Protein AF-A0A6V7IAM5-F1 (afdb_monomer_lite)

Radius of gyration: 15.53 Å; chains: 1; bounding box: 30×33×35 Å

Secondary structure (DSSP, 8-state):
-HHHHHIIIIIHHHH-HHHHHHS---------S-TTSSHHHHHHHHHHHTTPPP----HHHHTTTS-HHHHHHHHHHHH--

Organism: NCBI:txid1563983

Structure (mmCIF, N/CA/C/O backbone):
data_AF-A0A6V7IAM5-F1
#
_entry.id   AF-A0A6V7IAM5-F1
#
loop_
_atom_site.group_PDB
_atom_site.id
_atom_site.type_symbol
_atom_site.label_atom_id
_atom_site.label_alt_id
_atom_site.label_comp_id
_atom_site.label_asym_id
_atom_site.label_entity_id
_atom_site.label_seq_id
_atom_site.pdbx_PDB_ins_code
_atom_site.Cartn_x
_atom_site.Cartn_y
_atom_site.Cartn_z
_atom_site.occupancy
_atom_site.B_iso_or_equiv
_atom_site.auth_seq_id
_atom_site.auth_comp_id
_atom_site.auth_asym_id
_atom_site.auth_atom_id
_atom_site.pdbx_PDB_model_num
ATOM 1 N N . ASP A 1 1 ? -6.231 -8.753 17.020 1.00 83.56 1 ASP A N 1
ATOM 2 C CA . ASP A 1 1 ? -6.239 -9.453 15.716 1.00 83.56 1 ASP A CA 1
ATOM 3 C C . ASP A 1 1 ? -5.531 -8.575 14.678 1.00 83.56 1 ASP A C 1
ATOM 5 O O . ASP A 1 1 ? -5.648 -7.357 14.764 1.00 83.56 1 ASP A O 1
ATOM 9 N N . ILE A 1 2 ? -4.779 -9.144 13.730 1.00 86.00 2 ILE A N 1
ATOM 10 C CA . ILE A 1 2 ? -4.013 -8.378 12.724 1.00 86.00 2 ILE A CA 1
ATOM 11 C C . ILE A 1 2 ? -4.927 -7.537 11.826 1.00 86.00 2 ILE A C 1
ATOM 13 O O . ILE A 1 2 ? -4.556 -6.442 11.419 1.00 86.00 2 ILE A O 1
ATOM 17 N N . ARG A 1 3 ? -6.146 -8.019 11.559 1.00 88.19 3 ARG A N 1
ATOM 18 C CA . ARG A 1 3 ? -7.145 -7.313 10.741 1.00 88.19 3 ARG A CA 1
ATOM 19 C C . ARG A 1 3 ? -7.534 -5.971 11.355 1.00 88.19 3 ARG A C 1
ATOM 21 O O . ARG A 1 3 ? -7.613 -4.976 10.645 1.00 88.19 3 ARG A O 1
ATOM 28 N N . GLN A 1 4 ? -7.716 -5.949 12.672 1.00 90.44 4 GLN A N 1
ATOM 29 C CA . GLN A 1 4 ? -8.055 -4.738 13.413 1.00 90.44 4 GLN A CA 1
ATOM 30 C C . GLN A 1 4 ? -6.893 -3.741 13.403 1.00 90.44 4 GLN A C 1
ATOM 32 O O . GLN A 1 4 ? -7.103 -2.571 13.113 1.00 90.44 4 GLN A O 1
ATOM 37 N N . LEU A 1 5 ? -5.663 -4.226 13.610 1.00 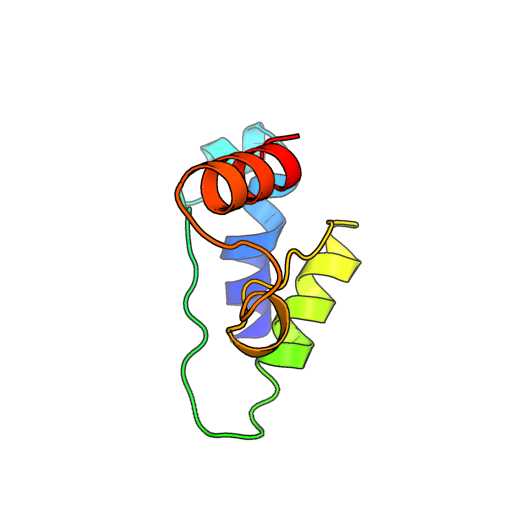89.50 5 LEU A N 1
ATOM 38 C CA . LEU A 1 5 ? -4.458 -3.393 13.565 1.00 89.50 5 LEU A CA 1
ATOM 39 C C . LEU A 1 5 ? -4.253 -2.755 12.180 1.00 89.50 5 LEU A C 1
ATOM 41 O O . LEU A 1 5 ? -3.880 -1.594 12.056 1.00 89.50 5 LEU A O 1
ATOM 45 N N . VAL A 1 6 ? -4.518 -3.520 11.120 1.00 91.00 6 VAL A N 1
ATOM 46 C CA . VAL A 1 6 ? -4.441 -3.041 9.736 1.00 91.00 6 VAL A CA 1
ATOM 47 C C . VAL A 1 6 ? -5.518 -1.999 9.457 1.00 91.00 6 VAL A C 1
ATOM 49 O O . VAL A 1 6 ? -5.228 -1.003 8.804 1.00 91.00 6 VAL A O 1
ATOM 52 N N . ALA A 1 7 ? -6.740 -2.187 9.957 1.00 89.62 7 ALA A N 1
ATOM 53 C CA . ALA A 1 7 ? -7.784 -1.178 9.820 1.00 89.62 7 ALA A CA 1
ATOM 54 C C . ALA A 1 7 ? -7.407 0.118 10.555 1.00 89.62 7 ALA A C 1
ATOM 56 O O . ALA A 1 7 ? -7.514 1.205 9.992 1.00 89.62 7 ALA A O 1
ATOM 57 N N . GLU A 1 8 ? -6.886 0.003 11.773 1.00 88.88 8 GLU A N 1
ATOM 58 C CA . GLU A 1 8 ? -6.499 1.147 12.596 1.00 88.88 8 GLU A CA 1
ATOM 59 C C . GLU A 1 8 ? -5.333 1.946 12.004 1.00 88.88 8 GLU A C 1
ATOM 61 O O . GLU A 1 8 ? -5.356 3.173 12.025 1.00 88.88 8 GLU A O 1
ATOM 66 N N . TYR A 1 9 ? -4.339 1.273 11.421 1.00 89.50 9 TYR A N 1
ATOM 67 C CA . TYR A 1 9 ? -3.161 1.945 10.867 1.00 89.50 9 TYR A CA 1
ATOM 68 C C . TYR A 1 9 ? -3.276 2.319 9.391 1.00 89.50 9 TYR A C 1
ATOM 70 O O . TYR A 1 9 ? -2.678 3.311 8.980 1.00 89.50 9 TYR A O 1
ATOM 78 N N . CYS A 1 10 ? -4.005 1.550 8.580 1.00 89.56 10 CYS A N 1
ATOM 79 C CA . CYS A 1 10 ? -4.085 1.790 7.139 1.00 89.56 10 CYS A CA 1
ATOM 80 C C . CYS A 1 10 ? -5.387 2.471 6.712 1.00 89.56 10 CYS A C 1
ATOM 82 O O . CYS A 1 10 ? -5.373 3.176 5.709 1.00 89.56 10 CYS A O 1
ATOM 84 N N . ILE A 1 11 ? -6.500 2.251 7.422 1.00 90.25 11 ILE A N 1
ATOM 85 C CA . ILE A 1 11 ? -7.834 2.680 6.971 1.00 90.25 11 ILE A CA 1
ATOM 86 C C . ILE A 1 11 ? -8.301 3.920 7.735 1.00 90.25 11 ILE A C 1
ATOM 88 O O . ILE A 1 11 ? -8.604 4.942 7.121 1.00 90.25 11 ILE A O 1
ATOM 92 N N . LEU A 1 12 ? -8.308 3.874 9.071 1.00 89.38 12 LEU A N 1
ATOM 93 C CA . LEU A 1 12 ? -8.807 4.975 9.907 1.00 89.38 12 LEU A CA 1
ATOM 94 C C . LEU A 1 12 ? -8.133 6.335 9.642 1.00 89.38 12 LEU A C 1
ATOM 96 O O . LEU A 1 12 ? -8.860 7.329 9.557 1.00 89.38 12 LEU A O 1
ATOM 100 N 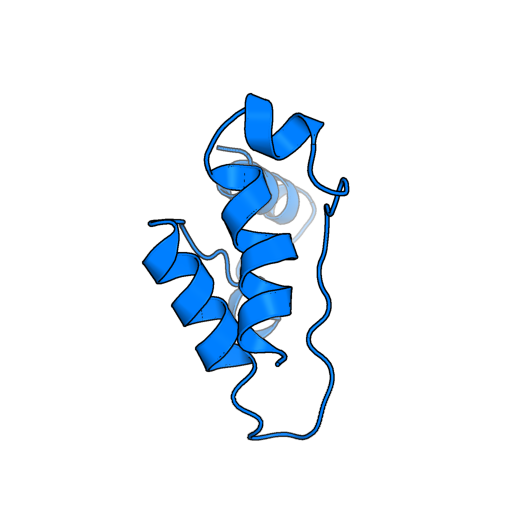N . PRO A 1 13 ? -6.803 6.432 9.432 1.00 87.19 13 PRO A N 1
ATOM 101 C CA . PRO A 1 13 ? -6.155 7.722 9.190 1.00 87.19 13 PRO A CA 1
ATOM 102 C C . PRO A 1 13 ? -6.577 8.388 7.874 1.00 87.19 13 PRO A C 1
ATOM 104 O O . PRO A 1 13 ? -6.321 9.576 7.685 1.00 87.19 13 PRO A O 1
ATOM 107 N N . LEU A 1 14 ? -7.196 7.632 6.961 1.00 85.50 14 LEU A N 1
ATOM 108 C CA . LEU A 1 14 ? -7.676 8.106 5.664 1.00 85.50 14 LEU A CA 1
ATOM 109 C C . LEU A 1 14 ? -9.185 8.396 5.655 1.00 85.50 14 LEU A C 1
ATOM 111 O O . LEU A 1 14 ? -9.684 8.933 4.673 1.00 85.50 14 LEU A O 1
ATOM 115 N N . ALA A 1 15 ? -9.909 8.080 6.736 1.00 84.19 15 ALA A N 1
ATOM 116 C CA . ALA A 1 15 ? -11.361 8.228 6.789 1.00 84.19 15 ALA A CA 1
ATOM 117 C C . ALA A 1 15 ? -11.818 9.688 6.963 1.00 84.19 15 ALA A C 1
ATOM 119 O O . ALA A 1 15 ? -12.734 10.145 6.283 1.00 84.19 15 ALA A O 1
ATOM 120 N N . THR A 1 16 ? -11.233 10.439 7.902 1.00 84.75 16 THR A N 1
ATOM 121 C CA . THR A 1 16 ? -11.613 11.840 8.183 1.00 84.75 16 THR A CA 1
ATOM 122 C C . THR A 1 16 ? -10.470 12.575 8.879 1.00 84.75 16 THR A C 1
ATOM 124 O O . THR A 1 16 ? -9.724 11.970 9.646 1.00 84.75 16 THR A O 1
ATOM 127 N N . GLU A 1 17 ? -10.359 13.893 8.690 1.00 82.94 17 GLU A N 1
ATOM 128 C CA . GLU A 1 17 ? -9.311 14.714 9.320 1.00 82.94 17 GLU A CA 1
ATOM 129 C C . GLU A 1 17 ? -9.313 14.635 10.853 1.00 82.94 17 GLU A C 1
ATOM 131 O O . GLU A 1 17 ? -8.253 14.513 11.463 1.00 82.94 17 GLU A O 1
ATOM 136 N N . ASN A 1 18 ? -10.492 14.607 11.480 1.00 85.81 18 ASN A N 1
ATOM 137 C CA . ASN A 1 18 ? -10.622 14.459 12.934 1.00 85.81 18 ASN A CA 1
ATOM 138 C C . ASN A 1 18 ? -10.038 13.131 13.439 1.00 85.81 18 ASN A C 1
ATOM 140 O O . ASN A 1 18 ? -9.349 13.103 14.455 1.00 85.81 18 ASN A O 1
ATOM 144 N N . ILE A 1 19 ? -10.284 12.040 12.706 1.00 83.69 19 ILE A N 1
ATOM 145 C CA . ILE A 1 19 ? -9.770 10.704 13.035 1.00 83.69 19 ILE A CA 1
ATOM 146 C C . ILE A 1 19 ? -8.264 10.647 12.771 1.00 83.69 19 ILE A C 1
ATOM 148 O O . ILE A 1 19 ? -7.516 10.039 13.529 1.00 83.69 19 ILE A O 1
ATOM 152 N N . ARG A 1 20 ? -7.790 11.334 11.730 1.00 82.50 20 ARG A N 1
ATOM 153 C CA . ARG A 1 20 ? -6.364 11.450 11.421 1.00 82.50 20 ARG A CA 1
ATOM 154 C C . ARG A 1 20 ? -5.581 12.196 12.503 1.00 82.50 20 ARG A C 1
ATOM 156 O O . ARG A 1 20 ? -4.424 11.863 12.729 1.00 82.50 20 ARG A O 1
ATOM 163 N N . LEU A 1 21 ? -6.189 13.189 13.153 1.00 83.81 21 LEU A N 1
ATOM 164 C CA . LEU A 1 21 ? -5.579 13.929 14.263 1.00 83.81 21 LEU A CA 1
ATOM 165 C C . LEU A 1 21 ? -5.546 13.120 15.567 1.00 83.81 21 LEU A C 1
ATOM 167 O O . LEU A 1 21 ? -4.637 13.313 16.370 1.00 83.81 21 LEU A O 1
ATOM 171 N N . SER A 1 22 ? -6.518 12.230 15.779 1.00 82.19 22 SER A N 1
ATOM 172 C CA . SER A 1 22 ? -6.584 11.372 16.969 1.00 82.19 22 SER A CA 1
ATOM 173 C C . SER A 1 22 ? -5.853 10.035 16.814 1.00 82.19 22 SER A C 1
ATOM 175 O O . SER A 1 22 ? -5.537 9.399 17.818 1.00 82.19 22 SER A O 1
ATOM 177 N N . SER A 1 23 ? -5.569 9.610 15.582 1.00 80.50 23 SER A N 1
ATOM 178 C CA . SER A 1 23 ? -4.862 8.363 15.276 1.00 80.50 23 SER A CA 1
ATOM 179 C C . SER A 1 23 ? -3.343 8.567 15.213 1.00 80.50 23 SER A C 1
ATOM 181 O O . SER A 1 23 ? -2.870 9.653 14.868 1.00 80.50 23 SER A O 1
ATOM 183 N N . PRO A 1 24 ? -2.538 7.526 15.491 1.00 76.88 24 PRO A N 1
ATOM 184 C CA . PRO A 1 24 ? -1.091 7.600 15.324 1.00 76.88 24 PRO A CA 1
ATOM 185 C C . PRO A 1 24 ? -0.707 7.926 13.872 1.00 76.88 24 PRO A C 1
ATOM 187 O O . PRO A 1 24 ? -1.281 7.391 12.922 1.00 76.88 24 PRO A O 1
ATOM 190 N N . LEU A 1 25 ? 0.302 8.790 13.694 1.00 78.31 25 LEU A N 1
ATOM 191 C CA . LEU A 1 25 ? 0.805 9.190 12.376 1.00 78.31 25 LEU A CA 1
ATOM 192 C C . LEU A 1 25 ? 1.601 8.047 11.730 1.00 78.31 25 LEU A C 1
ATOM 194 O O . LEU A 1 25 ? 2.833 8.025 11.746 1.00 78.31 25 LEU A O 1
ATOM 198 N N . VAL A 1 26 ? 0.889 7.091 11.142 1.00 84.38 26 VAL A N 1
ATOM 199 C CA . VAL A 1 26 ? 1.483 5.978 10.404 1.00 84.38 26 VAL A CA 1
ATOM 200 C C . VAL A 1 26 ? 1.631 6.372 8.938 1.00 84.38 26 VAL A C 1
ATOM 202 O O . VAL A 1 26 ? 0.653 6.608 8.235 1.00 84.38 26 VAL A O 1
ATOM 205 N N . ARG A 1 27 ? 2.880 6.469 8.469 1.00 84.50 27 ARG A N 1
ATOM 206 C CA . ARG A 1 27 ? 3.200 6.766 7.058 1.00 84.50 27 ARG A CA 1
ATOM 207 C C . ARG A 1 27 ? 3.553 5.536 6.235 1.00 84.50 27 ARG A C 1
ATOM 209 O O . ARG A 1 27 ? 3.470 5.578 5.013 1.00 84.50 27 ARG A O 1
ATOM 216 N N . SER A 1 28 ? 3.975 4.462 6.889 1.00 89.56 28 SER A N 1
ATOM 217 C CA . SER A 1 28 ? 4.368 3.220 6.237 1.00 89.56 28 SER A CA 1
ATOM 218 C C . SER A 1 28 ? 4.084 2.032 7.147 1.00 89.56 28 SER A C 1
ATOM 220 O O . SER A 1 28 ? 4.195 2.123 8.369 1.00 89.56 28 SER A O 1
ATOM 222 N N . VAL A 1 29 ? 3.710 0.908 6.536 1.00 91.06 29 VAL A N 1
ATOM 223 C CA . VAL A 1 29 ? 3.424 -0.355 7.225 1.00 91.06 29 VAL A CA 1
ATOM 224 C C . VAL A 1 29 ? 4.181 -1.475 6.522 1.00 91.06 29 VAL A C 1
ATOM 226 O O . VAL A 1 29 ? 4.161 -1.573 5.295 1.00 91.06 29 VAL A O 1
ATOM 229 N N . LEU A 1 30 ? 4.844 -2.335 7.298 1.00 92.75 30 LEU A N 1
ATOM 230 C CA . LEU A 1 30 ? 5.546 -3.516 6.798 1.00 92.75 30 LEU A CA 1
ATOM 231 C C . LEU A 1 30 ? 4.786 -4.794 7.173 1.00 92.75 30 LEU A C 1
ATOM 233 O O . LEU A 1 30 ? 4.593 -5.089 8.349 1.00 92.75 30 LEU A O 1
ATOM 237 N N . LEU A 1 31 ? 4.425 -5.599 6.170 1.00 92.12 31 LEU A N 1
ATOM 238 C CA . LEU A 1 31 ? 3.796 -6.910 6.363 1.00 92.12 31 LEU A CA 1
ATOM 239 C C . LEU A 1 31 ? 4.843 -8.038 6.259 1.00 92.12 31 LEU A C 1
ATOM 241 O O . LEU A 1 31 ? 5.176 -8.524 5.172 1.00 92.12 31 LEU A O 1
ATOM 245 N N . ALA A 1 32 ? 5.370 -8.483 7.400 1.00 93.06 32 ALA A N 1
ATOM 246 C CA . ALA A 1 32 ? 6.353 -9.569 7.499 1.00 93.06 32 ALA A CA 1
ATOM 247 C C . ALA A 1 32 ? 5.700 -10.929 7.834 1.00 93.06 32 ALA A C 1
ATOM 249 O O . ALA A 1 32 ? 4.551 -10.989 8.250 1.00 93.06 32 ALA A O 1
ATOM 250 N N . GLY A 1 33 ? 6.394 -12.043 7.557 1.00 92.56 33 GLY A N 1
ATOM 251 C CA . GLY A 1 33 ? 5.851 -13.405 7.727 1.00 92.56 33 GLY A CA 1
ATOM 252 C C . GLY A 1 33 ? 6.218 -14.397 6.607 1.00 92.56 33 GLY A C 1
ATOM 253 O O . GLY A 1 33 ? 6.848 -14.002 5.620 1.00 92.56 33 GLY A O 1
ATOM 254 N N . PRO A 1 34 ? 5.822 -15.672 6.729 1.00 95.00 34 PRO A N 1
ATOM 255 C CA . PRO A 1 34 ? 6.134 -16.719 5.757 1.00 95.00 34 PRO A CA 1
ATOM 256 C C . PRO A 1 34 ? 5.437 -16.508 4.402 1.00 95.00 34 PRO A C 1
ATOM 258 O O . PRO A 1 34 ? 4.476 -15.739 4.268 1.00 95.00 34 PRO A O 1
ATOM 261 N N . ARG A 1 35 ? 5.931 -17.204 3.370 1.00 92.25 35 ARG A N 1
ATOM 262 C CA . ARG A 1 35 ? 5.266 -17.260 2.058 1.00 92.25 35 ARG A CA 1
ATOM 263 C C . ARG A 1 35 ? 3.894 -17.927 2.214 1.00 92.25 35 ARG A C 1
ATOM 265 O O . ARG A 1 35 ? 3.760 -18.877 2.971 1.00 92.25 35 ARG A O 1
ATOM 272 N N . GLY A 1 36 ? 2.880 -17.408 1.522 1.00 91.12 36 GLY A N 1
ATOM 273 C CA . GLY A 1 36 ? 1.504 -17.922 1.609 1.00 91.12 36 GLY A CA 1
ATOM 274 C C . GLY A 1 36 ? 0.659 -17.364 2.762 1.00 91.12 36 GLY A C 1
ATOM 275 O O . GLY A 1 36 ? -0.540 -17.602 2.785 1.00 91.12 36 GLY A O 1
ATOM 276 N N . GLY A 1 37 ? 1.214 -16.542 3.661 1.00 89.81 37 GLY A N 1
ATOM 277 C CA . GLY A 1 37 ? 0.476 -15.948 4.790 1.00 89.81 37 GLY A CA 1
ATOM 278 C C . GLY A 1 37 ? -0.534 -14.843 4.434 1.00 89.81 37 GLY A C 1
ATOM 279 O O . GLY A 1 37 ? -0.810 -13.988 5.265 1.00 89.81 37 GLY A O 1
ATOM 280 N N . GLY A 1 38 ? -1.022 -14.770 3.191 1.00 92.25 38 GLY A N 1
ATOM 281 C CA . GLY A 1 38 ? -2.074 -13.821 2.796 1.00 92.25 38 GLY A CA 1
ATOM 282 C C . GLY A 1 38 ? -1.675 -12.340 2.726 1.00 92.25 38 GLY A C 1
ATOM 283 O O . GLY A 1 38 ? -2.529 -11.493 2.499 1.00 92.25 38 GLY A O 1
ATOM 284 N N . LYS A 1 39 ? -0.390 -11.989 2.853 1.00 93.75 39 LYS A N 1
ATOM 285 C CA . LYS A 1 39 ? 0.071 -10.583 2.860 1.00 93.75 39 LYS A CA 1
ATOM 286 C C . LYS A 1 39 ? -0.393 -9.777 1.646 1.00 93.75 39 LYS A C 1
ATOM 288 O O . LYS A 1 39 ? -0.875 -8.662 1.794 1.00 93.75 39 LYS A O 1
ATOM 293 N N . LYS A 1 40 ? -0.270 -10.355 0.443 1.00 92.56 40 LYS A N 1
ATOM 294 C CA . LYS A 1 40 ? -0.710 -9.707 -0.802 1.00 92.56 40 LYS A CA 1
ATOM 295 C C . LYS A 1 40 ? -2.230 -9.519 -0.821 1.00 92.56 40 LYS A C 1
ATOM 297 O O . LYS A 1 40 ? -2.704 -8.460 -1.206 1.00 92.56 40 LYS A O 1
ATOM 302 N N . MET A 1 41 ? -2.978 -10.518 -0.348 1.00 93.88 41 MET A N 1
ATOM 303 C CA . MET A 1 41 ? -4.435 -10.432 -0.206 1.00 93.88 41 MET A CA 1
ATOM 304 C C . MET A 1 41 ? -4.835 -9.300 0.744 1.00 93.88 41 MET A C 1
ATOM 306 O O . MET A 1 41 ? -5.759 -8.555 0.447 1.00 93.88 41 MET A O 1
ATOM 310 N N . LEU A 1 42 ? -4.111 -9.135 1.851 1.00 93.25 42 LEU A N 1
ATOM 311 C CA . LEU A 1 42 ? -4.383 -8.095 2.837 1.00 93.25 42 LEU A CA 1
ATOM 312 C C . LEU A 1 42 ? -4.140 -6.684 2.276 1.00 93.25 42 LEU A C 1
ATOM 314 O O . LEU A 1 42 ? -4.955 -5.800 2.510 1.00 93.25 42 LEU A O 1
ATOM 318 N N . VAL A 1 43 ? -3.094 -6.490 1.464 1.00 93.56 43 VAL A N 1
ATOM 319 C CA . VAL A 1 43 ? -2.882 -5.224 0.732 1.00 93.56 43 VAL A CA 1
ATOM 320 C C . VAL A 1 43 ? -4.053 -4.930 -0.210 1.00 93.56 43 VAL A C 1
ATOM 322 O O . VAL A 1 43 ? -4.596 -3.830 -0.182 1.00 93.56 43 VAL A O 1
ATOM 325 N N . HIS A 1 44 ? -4.492 -5.913 -1.003 1.00 94.38 44 HIS A N 1
ATOM 326 C CA . HIS A 1 44 ? -5.634 -5.727 -1.904 1.00 94.38 44 HIS A CA 1
ATOM 327 C C . HIS A 1 44 ? -6.946 -5.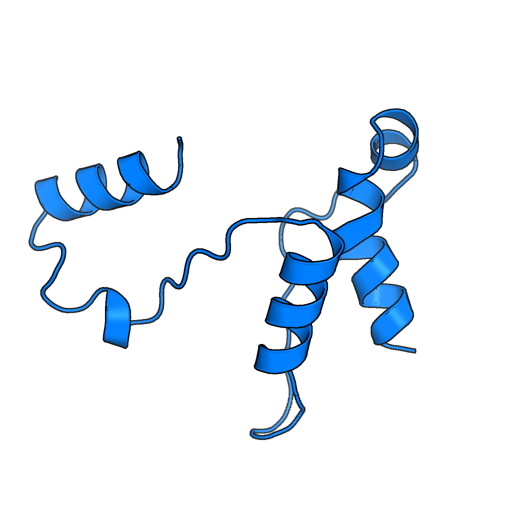450 -1.159 1.00 94.38 44 HIS A C 1
ATOM 329 O O . HIS A 1 44 ? -7.736 -4.629 -1.619 1.00 94.38 44 HIS A O 1
ATOM 335 N N . ALA A 1 45 ? -7.170 -6.093 -0.011 1.00 94.12 45 ALA A N 1
ATOM 336 C CA . ALA A 1 45 ? -8.343 -5.846 0.821 1.00 94.12 45 ALA A CA 1
ATOM 337 C C . ALA A 1 45 ? -8.375 -4.398 1.331 1.00 94.12 45 ALA A C 1
ATOM 339 O O . ALA A 1 45 ? -9.399 -3.739 1.207 1.00 94.12 45 ALA A O 1
ATOM 340 N N . VAL A 1 46 ? -7.240 -3.873 1.809 1.00 93.06 46 VAL A N 1
ATOM 341 C CA . VAL A 1 46 ? -7.119 -2.467 2.237 1.00 93.06 46 VAL A CA 1
ATOM 342 C C . VAL A 1 46 ? -7.402 -1.505 1.082 1.00 93.06 46 VAL A C 1
ATOM 344 O O . VAL A 1 46 ? -8.166 -0.560 1.252 1.00 93.06 46 VAL A O 1
ATOM 347 N N . CYS A 1 47 ? -6.833 -1.749 -0.104 1.00 93.69 47 CYS A N 1
ATOM 348 C CA . CYS A 1 47 ? -7.105 -0.912 -1.277 1.00 93.69 47 CYS A CA 1
ATOM 349 C C . CYS A 1 47 ? -8.580 -0.949 -1.690 1.00 93.69 47 CYS A C 1
ATOM 351 O O . CYS A 1 47 ? -9.125 0.082 -2.068 1.00 93.69 47 CYS A O 1
ATOM 353 N N . THR A 1 48 ? -9.217 -2.118 -1.602 1.00 94.12 48 THR A N 1
ATOM 354 C CA . THR A 1 48 ? -10.641 -2.284 -1.929 1.00 94.12 48 THR A CA 1
ATOM 355 C C . THR A 1 48 ? -11.518 -1.506 -0.953 1.00 94.12 48 THR A C 1
ATOM 357 O O . THR A 1 48 ? -12.398 -0.775 -1.392 1.00 94.12 48 THR A O 1
ATOM 360 N N . GLU A 1 49 ? -11.238 -1.603 0.347 1.00 92.06 49 GLU A N 1
ATOM 361 C CA . GLU A 1 49 ? -12.008 -0.915 1.391 1.00 92.06 49 GLU A CA 1
ATOM 362 C C . GLU A 1 49 ? -11.902 0.611 1.283 1.00 92.06 49 GLU A C 1
ATOM 364 O O . GLU A 1 49 ? -12.872 1.332 1.492 1.00 92.06 49 GLU A O 1
ATOM 369 N N . LEU A 1 50 ? -10.723 1.110 0.912 1.00 90.88 50 LEU A N 1
ATOM 370 C CA . LEU A 1 50 ? -10.470 2.540 0.741 1.00 90.88 50 LEU A CA 1
ATOM 371 C C . LEU A 1 50 ? -10.865 3.080 -0.639 1.00 90.88 50 LEU A C 1
ATOM 373 O O . LEU A 1 50 ? -10.755 4.283 -0.867 1.00 90.88 50 LEU A O 1
ATOM 377 N N . GLY A 1 51 ? -11.235 2.215 -1.590 1.00 91.44 51 GLY A N 1
ATOM 378 C CA . GLY A 1 51 ? -11.367 2.602 -2.998 1.00 91.44 51 GLY A CA 1
ATOM 379 C C . GLY A 1 51 ? -10.072 3.184 -3.588 1.00 91.44 51 GLY A C 1
ATOM 380 O O . GLY A 1 51 ? -10.117 4.014 -4.494 1.00 91.44 51 GLY A O 1
ATOM 381 N N . ALA A 1 52 ? -8.913 2.794 -3.050 1.00 90.69 52 ALA A N 1
ATOM 382 C CA . ALA A 1 52 ? -7.620 3.381 -3.376 1.00 90.69 52 ALA A CA 1
ATOM 383 C C . ALA A 1 52 ? -6.938 2.677 -4.558 1.00 90.69 52 ALA A C 1
ATOM 385 O O . ALA A 1 52 ? -7.092 1.473 -4.780 1.00 90.69 52 ALA A O 1
ATOM 386 N N . VAL A 1 53 ? -6.104 3.422 -5.286 1.00 90.38 53 VAL A N 1
ATOM 387 C CA . VAL A 1 53 ? -5.294 2.881 -6.385 1.00 90.38 53 VAL A CA 1
ATOM 388 C C . VAL A 1 53 ? -4.026 2.233 -5.829 1.00 90.38 53 VAL A C 1
ATOM 390 O O . VAL A 1 53 ? -3.228 2.876 -5.149 1.00 90.38 53 VAL A O 1
ATOM 393 N N . LEU A 1 54 ? -3.821 0.951 -6.139 1.00 91.06 54 LEU A N 1
ATOM 394 C CA . LEU A 1 54 ? -2.601 0.228 -5.783 1.00 91.06 54 LEU A CA 1
ATOM 395 C C . LEU A 1 54 ? -1.511 0.451 -6.839 1.00 91.06 54 LEU A C 1
ATOM 397 O O . LEU A 1 54 ? -1.648 0.009 -7.980 1.00 91.06 54 LEU A O 1
ATOM 401 N N . PHE A 1 55 ? -0.389 1.045 -6.433 1.00 90.56 55 PHE A N 1
ATOM 402 C CA . PHE A 1 55 ? 0.816 1.144 -7.258 1.00 90.56 55 PHE A CA 1
ATOM 403 C C . PHE A 1 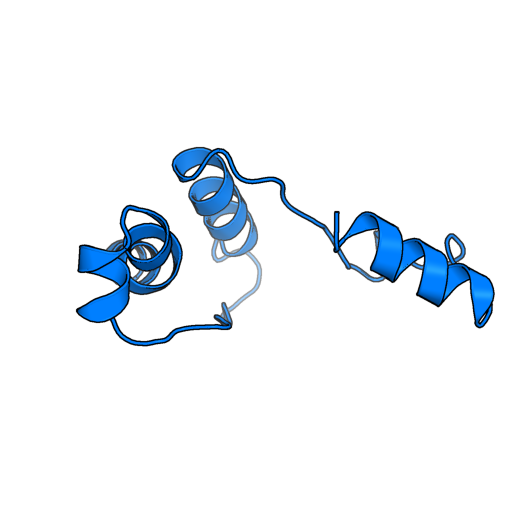55 ? 1.785 -0.005 -6.938 1.00 90.56 55 PHE A C 1
ATOM 405 O O . PHE A 1 55 ? 2.397 -0.041 -5.871 1.00 90.56 55 PHE A O 1
ATOM 412 N N . ASP A 1 56 ? 1.935 -0.956 -7.864 1.00 89.44 56 ASP A N 1
ATOM 413 C CA .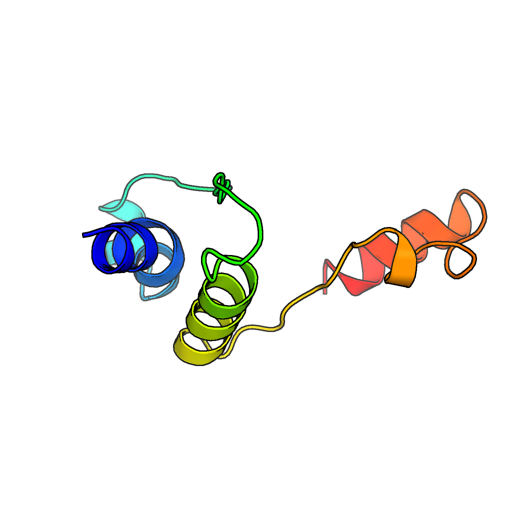 ASP A 1 56 ? 2.848 -2.097 -7.715 1.00 89.44 56 ASP A CA 1
ATOM 414 C C . ASP A 1 56 ? 4.254 -1.761 -8.245 1.00 89.44 56 ASP A C 1
ATOM 416 O O . ASP A 1 56 ? 4.492 -1.729 -9.455 1.00 89.44 56 ASP A O 1
ATOM 420 N N . ILE A 1 57 ? 5.185 -1.550 -7.308 1.00 88.19 57 ILE A N 1
ATOM 421 C CA . ILE A 1 57 ? 6.587 -1.165 -7.545 1.00 88.19 57 ILE A CA 1
ATOM 422 C C . ILE A 1 57 ? 7.517 -2.401 -7.486 1.00 88.19 57 ILE A C 1
ATOM 424 O O . ILE A 1 57 ? 8.694 -2.323 -7.137 1.0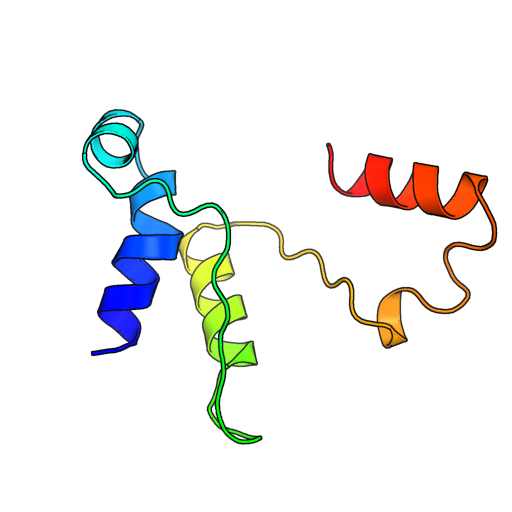0 88.19 57 ILE A O 1
ATOM 428 N N . THR A 1 58 ? 7.012 -3.601 -7.788 1.00 88.19 58 THR A N 1
ATOM 429 C CA . THR A 1 58 ? 7.862 -4.799 -7.832 1.00 88.19 58 THR A CA 1
ATOM 430 C C . THR A 1 58 ? 8.877 -4.752 -8.984 1.00 88.19 58 THR A C 1
ATOM 432 O O . THR A 1 58 ? 8.590 -4.200 -10.052 1.00 88.19 58 THR A O 1
ATOM 435 N N . PRO A 1 59 ? 10.058 -5.392 -8.834 1.00 84.75 59 PRO A N 1
ATOM 436 C CA . PRO A 1 59 ? 11.058 -5.453 -9.900 1.00 84.75 59 PRO A CA 1
ATOM 437 C C . PRO A 1 59 ? 10.508 -6.015 -11.214 1.00 84.75 59 PRO A C 1
ATOM 439 O O . PRO A 1 59 ? 10.867 -5.524 -12.275 1.00 84.75 59 PRO A O 1
ATOM 442 N N . ALA A 1 60 ? 9.588 -6.983 -11.153 1.00 87.00 60 ALA A N 1
ATOM 443 C CA . ALA A 1 60 ? 8.934 -7.546 -12.335 1.00 87.00 60 ALA A CA 1
ATOM 444 C C . ALA A 1 60 ? 8.133 -6.502 -13.137 1.00 87.00 60 ALA A C 1
ATOM 446 O O . ALA A 1 60 ? 8.062 -6.588 -14.361 1.00 87.00 60 ALA A O 1
ATOM 447 N N . ASN A 1 61 ? 7.562 -5.497 -12.466 1.00 83.19 61 ASN A N 1
ATOM 448 C CA . ASN A 1 61 ? 6.784 -4.447 -13.119 1.00 83.19 61 ASN A CA 1
ATOM 449 C C . ASN A 1 61 ? 7.627 -3.262 -13.590 1.00 83.19 61 ASN A C 1
ATOM 451 O O . ASN A 1 61 ? 7.189 -2.563 -14.505 1.00 83.19 61 ASN A O 1
ATOM 455 N N . ILE A 1 62 ? 8.795 -3.033 -12.984 1.00 85.06 62 ILE A N 1
ATOM 456 C CA . ILE A 1 62 ? 9.632 -1.845 -13.221 1.00 85.06 62 ILE A CA 1
ATOM 457 C C . ILE A 1 62 ? 10.840 -2.146 -14.109 1.00 85.06 62 ILE A C 1
ATOM 459 O O . ILE A 1 62 ? 11.268 -1.271 -14.867 1.00 85.06 62 ILE A O 1
ATOM 463 N N . ALA A 1 63 ? 11.395 -3.358 -14.041 1.00 83.94 63 ALA A N 1
ATOM 464 C CA . ALA A 1 63 ? 12.593 -3.721 -14.786 1.00 83.94 63 ALA A CA 1
ATOM 465 C C . ALA A 1 63 ? 12.390 -3.497 -16.293 1.00 83.94 63 ALA A C 1
ATOM 467 O O . ALA A 1 63 ? 11.423 -3.968 -16.888 1.00 83.94 63 ALA A O 1
ATOM 468 N N . GLY A 1 64 ? 13.296 -2.730 -16.902 1.00 78.50 64 GLY A N 1
ATOM 469 C CA . GLY A 1 64 ? 13.287 -2.425 -18.336 1.00 78.50 64 GLY A CA 1
ATOM 470 C C . GLY A 1 64 ? 12.265 -1.379 -18.801 1.00 78.50 64 GLY A C 1
ATOM 471 O O . GLY A 1 64 ? 12.437 -0.843 -19.890 1.00 78.50 64 GLY A O 1
ATOM 472 N N . LYS A 1 65 ? 11.246 -1.027 -18.000 1.00 83.31 65 LYS A N 1
ATOM 473 C CA . LYS A 1 65 ? 10.228 -0.028 -18.393 1.00 83.31 65 LYS A CA 1
ATOM 474 C C . LYS A 1 65 ? 10.665 1.419 -18.181 1.00 83.31 65 LYS A C 1
ATOM 476 O O . LYS A 1 65 ? 10.195 2.307 -18.882 1.00 83.31 65 LYS A O 1
ATOM 481 N N . TYR A 1 66 ? 11.570 1.648 -17.232 1.00 83.69 66 TYR A N 1
ATOM 482 C CA . TYR A 1 66 ? 12.017 2.987 -16.843 1.00 83.69 66 TYR A CA 1
ATOM 483 C C . TYR A 1 66 ? 13.549 3.096 -16.892 1.00 83.69 66 TYR A C 1
ATOM 485 O O . TYR A 1 66 ? 14.196 3.143 -15.844 1.00 83.69 66 TYR A O 1
ATOM 493 N N . PRO A 1 67 ? 14.169 3.094 -18.087 1.00 82.81 67 PRO A N 1
ATOM 494 C CA . PRO A 1 67 ? 15.616 3.217 -18.208 1.00 82.81 67 PRO A CA 1
ATOM 495 C C . PRO A 1 67 ? 16.104 4.645 -17.906 1.00 82.81 67 PRO A C 1
ATOM 497 O O . PRO A 1 67 ? 15.516 5.637 -18.338 1.00 82.81 67 PRO A O 1
ATOM 500 N N . GLY A 1 68 ? 17.235 4.745 -17.204 1.00 85.88 68 GLY A N 1
ATOM 501 C CA . GLY A 1 68 ? 17.942 6.007 -16.969 1.00 85.88 68 GLY A CA 1
ATOM 502 C C . GLY A 1 68 ? 17.236 6.992 -16.024 1.00 85.88 68 GLY A C 1
ATOM 503 O O . GLY A 1 68 ? 16.253 6.677 -15.357 1.00 85.88 68 GLY A O 1
ATOM 504 N N . LYS A 1 69 ? 17.767 8.222 -15.953 1.00 82.62 69 LYS A N 1
ATOM 505 C CA . LYS A 1 69 ? 17.245 9.290 -15.077 1.00 82.62 69 LYS A CA 1
ATOM 506 C C . LYS A 1 69 ? 15.857 9.781 -15.506 1.00 82.62 69 LYS A C 1
ATOM 508 O O . LYS A 1 69 ? 15.027 10.070 -14.652 1.00 82.62 69 LYS A O 1
ATOM 513 N N . SER A 1 70 ? 15.599 9.846 -16.812 1.00 83.56 70 SER A N 1
ATOM 514 C CA . SER A 1 70 ? 14.302 10.250 -17.370 1.00 83.56 70 SER A CA 1
ATOM 515 C C . SER A 1 70 ? 13.191 9.252 -17.034 1.00 83.56 70 SER A C 1
ATOM 517 O O . SER A 1 70 ? 12.097 9.670 -16.663 1.00 83.56 70 SER A O 1
ATOM 519 N N . GLY A 1 71 ? 13.479 7.946 -17.074 1.00 84.31 71 GLY A N 1
ATOM 520 C CA . GLY A 1 71 ? 12.525 6.907 -16.683 1.00 84.31 71 GLY A CA 1
ATOM 521 C C . GLY A 1 71 ? 12.106 7.007 -15.214 1.00 84.31 71 GLY A C 1
ATOM 522 O O . GLY A 1 71 ? 10.922 6.896 -14.905 1.00 84.31 71 GLY A O 1
ATOM 523 N N . LEU A 1 72 ? 13.049 7.288 -14.307 1.00 84.12 72 LEU A N 1
ATOM 524 C CA . LEU A 1 72 ? 12.742 7.479 -12.883 1.00 84.12 72 LEU A CA 1
ATOM 525 C C . LEU A 1 72 ? 11.866 8.712 -12.630 1.00 84.12 72 LEU A C 1
ATOM 527 O O . LEU A 1 72 ? 10.929 8.642 -11.838 1.00 84.12 72 LEU A O 1
ATOM 531 N N . ILE A 1 73 ? 12.134 9.823 -13.325 1.00 86.81 73 ILE A N 1
ATOM 532 C CA . ILE A 1 73 ? 11.299 11.033 -13.243 1.00 86.81 73 ILE A CA 1
ATOM 533 C C . ILE A 1 73 ? 9.875 10.728 -13.721 1.00 86.81 73 ILE A C 1
ATOM 535 O O . ILE A 1 73 ? 8.910 11.147 -13.086 1.00 86.81 73 ILE A O 1
ATOM 539 N N . MET A 1 74 ? 9.735 9.952 -14.799 1.00 84.81 74 MET A N 1
ATOM 540 C CA . MET A 1 74 ? 8.432 9.540 -15.320 1.00 84.81 74 MET A CA 1
ATOM 541 C C . MET A 1 74 ? 7.669 8.652 -14.326 1.00 84.81 74 MET A C 1
ATOM 543 O O . MET A 1 74 ? 6.481 8.867 -14.109 1.00 84.81 74 MET A O 1
ATOM 547 N N . LEU A 1 75 ? 8.346 7.704 -13.669 1.00 86.31 75 LEU A N 1
ATOM 548 C CA . LEU A 1 75 ? 7.745 6.872 -12.623 1.00 86.31 75 LEU A CA 1
ATOM 549 C C . LEU A 1 75 ? 7.255 7.712 -11.437 1.00 86.31 75 LEU A C 1
ATOM 551 O O . LEU A 1 75 ? 6.135 7.517 -10.974 1.00 86.31 75 LEU A O 1
ATOM 555 N N . LEU A 1 76 ? 8.059 8.671 -10.970 1.00 86.88 76 LEU A N 1
ATOM 556 C CA . LEU A 1 76 ? 7.658 9.576 -9.888 1.00 86.88 76 LEU A CA 1
ATOM 557 C C . LEU A 1 76 ? 6.454 10.435 -10.285 1.00 86.88 76 LEU A C 1
ATOM 559 O O . LEU A 1 76 ? 5.535 10.602 -9.490 1.00 86.88 76 LEU A O 1
ATOM 563 N N . HIS A 1 77 ? 6.421 10.926 -11.524 1.00 86.06 77 HIS A N 1
ATOM 564 C CA . HIS A 1 77 ? 5.289 11.693 -12.039 1.00 86.06 77 HIS A CA 1
ATOM 565 C C . HIS A 1 77 ? 3.988 10.875 -12.080 1.00 86.06 77 HIS A C 1
ATOM 567 O O . HIS A 1 77 ? 2.920 11.411 -11.803 1.00 86.06 77 HIS A O 1
ATOM 573 N N . LEU A 1 78 ? 4.065 9.575 -12.385 1.00 83.44 78 LEU A N 1
ATOM 574 C CA . LEU A 1 78 ? 2.897 8.688 -12.403 1.00 83.44 78 LEU A CA 1
ATOM 575 C C . LEU A 1 78 ? 2.331 8.404 -11.005 1.00 83.44 78 LEU A C 1
ATOM 577 O O . LEU A 1 78 ? 1.136 8.145 -10.887 1.00 83.44 78 LEU A O 1
ATOM 581 N N . ILE A 1 79 ? 3.173 8.435 -9.969 1.00 83.44 79 ILE A N 1
ATOM 582 C CA . ILE A 1 79 ? 2.774 8.142 -8.585 1.00 83.44 79 ILE A CA 1
ATOM 583 C C . ILE A 1 79 ? 2.329 9.416 -7.846 1.00 83.44 79 ILE A C 1
ATOM 585 O O . ILE A 1 79 ? 1.427 9.345 -7.019 1.00 83.44 79 ILE A O 1
ATOM 589 N N . SER A 1 80 ? 2.918 10.578 -8.149 1.00 77.75 80 SER A N 1
ATOM 590 C CA . SER A 1 80 ? 2.609 11.867 -7.497 1.00 77.75 80 SER A CA 1
ATOM 591 C C . SER A 1 80 ? 1.443 12.640 -8.132 1.00 77.75 80 SER A C 1
ATOM 593 O O . SER A 1 80 ? 1.439 13.870 -8.078 1.00 77.75 80 SER A O 1
ATOM 595 N N . LYS A 1 81 ? 0.499 11.959 -8.787 1.00 56.03 81 LYS A N 1
ATOM 596 C CA . LYS A 1 81 ? -0.604 12.628 -9.487 1.00 56.03 81 LYS A CA 1
ATOM 597 C C . LYS A 1 81 ? -1.656 13.204 -8.544 1.00 56.03 81 LYS A C 1
ATOM 599 O O . LYS A 1 81 ? -1.970 12.530 -7.539 1.00 56.03 81 LYS A O 1
#

Foldseek 3Di:
DVLVVCCLQLPQCLPDVVSVVVGPPRPDDDDDDDPPPCPVVSVVVSCVVNVHDDDDPDCVVQPPQQPDPRSVVVVVVVVVD

InterPro domains:
  IPR003959 ATPase, AAA-type, core [PF00004] (29-70)
  IPR027417 P-loop containing nucleoside triphosphate hydrolase [G3DSA:3.40.50.300] (1-79)
  IPR027417 P-loop containing nucleoside triphosphate hydrolase [SSF52540] (16-71)
  IPR052267 Nexin-Dynein Regulatory Complex Component [PTHR14690] (1-81)

Sequence (81 aa):
DIRQLVAEYCILPLATENIRLSSPLVRSVLLAGPRGGGKKMLVHAVCTELGAVLFDITPANIAGKYPGKSGLIMLLHLISK

pLDDT: mean 87.26, std 5.61, range [56.03, 95.0]